Protein AF-A0A2N9JI98-F1 (afdb_monomer)

Sequence (64 aa):
MTARRSASSRPPTSSSTATPPLGFQEDAALDDGDIWATSFAIQDWTPAVEEQVTGLLHRALGKA

Mean predicted aligned error: 13.48 Å

pLDDT: mean 74.19, std 14.51, range [41.69, 96.94]

Radius of gyration: 21.86 Å; Cα contacts (8 Å, |Δi|>4): 33; chains: 1; bounding box: 26×58×56 Å

Foldseek 3Di:
DDDDDDDPDDDPPDPPPDQDWDFDDPQFLQPPDPDGDGTGRDPDDDPVVVVVVVVSVCNRVVND

Structure (mmCIF, N/CA/C/O backbone):
data_AF-A0A2N9JI98-F1
#
_entry.id   AF-A0A2N9JI98-F1
#
loop_
_atom_site.group_PDB
_atom_site.id
_atom_site.type_symbol
_atom_site.label_atom_id
_atom_site.label_alt_id
_atom_site.label_comp_id
_atom_site.label_asym_id
_atom_site.label_entity_id
_atom_site.label_seq_id
_atom_site.pdbx_PDB_ins_code
_atom_site.Cartn_x
_atom_site.Cartn_y
_atom_site.Cartn_z
_atom_site.occupancy
_atom_site.B_iso_or_equiv
_atom_site.auth_seq_id
_atom_site.auth_comp_id
_atom_site.auth_asym_id
_atom_site.auth_atom_id
_atom_site.pdbx_PDB_model_num
ATOM 1 N N . MET A 1 1 ? 18.776 47.372 38.883 1.00 41.69 1 MET A N 1
ATOM 2 C CA . MET A 1 1 ? 17.657 47.618 37.945 1.00 41.69 1 MET A CA 1
ATOM 3 C C . MET A 1 1 ? 17.751 46.605 36.815 1.00 41.69 1 MET A C 1
ATOM 5 O O . MET A 1 1 ? 18.824 46.422 36.261 1.00 41.69 1 MET A O 1
ATOM 9 N N . THR A 1 2 ? 16.666 45.869 36.603 1.00 41.88 2 THR A N 1
ATOM 10 C CA . THR A 1 2 ? 16.594 44.519 36.019 1.00 41.88 2 THR A CA 1
ATOM 11 C C . THR A 1 2 ? 16.508 44.518 34.487 1.00 41.88 2 THR A C 1
ATOM 13 O O . THR A 1 2 ? 15.866 45.382 33.896 1.00 41.88 2 THR A O 1
ATOM 16 N N . ALA A 1 3 ? 17.140 43.524 33.854 1.00 50.91 3 ALA A N 1
ATOM 17 C CA . ALA A 1 3 ? 17.178 43.295 32.409 1.00 50.91 3 ALA A CA 1
ATOM 18 C C . ALA A 1 3 ? 15.800 42.947 31.808 1.00 50.91 3 ALA A C 1
ATOM 20 O O . ALA A 1 3 ? 15.076 42.107 32.342 1.00 50.91 3 ALA A O 1
ATOM 21 N N . ARG A 1 4 ? 15.465 43.528 30.646 1.00 53.44 4 ARG A N 1
ATOM 22 C CA . ARG A 1 4 ? 14.257 43.202 29.868 1.00 53.44 4 ARG A CA 1
ATOM 23 C C . ARG A 1 4 ? 14.616 42.278 28.700 1.00 53.44 4 ARG A C 1
ATOM 25 O O . ARG A 1 4 ? 14.960 42.740 27.616 1.00 53.44 4 ARG A O 1
ATOM 32 N N . ARG A 1 5 ? 14.519 40.961 28.908 1.00 53.91 5 ARG A N 1
ATOM 33 C CA . ARG A 1 5 ? 14.449 39.984 27.808 1.00 53.91 5 ARG A CA 1
ATOM 34 C C . ARG A 1 5 ? 13.077 40.117 27.146 1.00 53.91 5 ARG A C 1
ATOM 36 O O . ARG A 1 5 ? 12.064 39.782 27.749 1.00 53.91 5 ARG A O 1
ATOM 43 N N . SER A 1 6 ? 13.044 40.624 25.917 1.00 54.28 6 SER A N 1
ATOM 44 C CA . SER A 1 6 ? 11.849 40.573 25.070 1.00 54.28 6 SER A CA 1
ATOM 45 C C . SER A 1 6 ? 11.764 39.176 24.455 1.00 54.28 6 SER A C 1
ATOM 47 O O . SER A 1 6 ? 12.480 38.880 23.504 1.00 54.28 6 SER A O 1
ATOM 49 N N . ALA A 1 7 ? 10.935 38.301 25.020 1.00 56.44 7 ALA A N 1
ATOM 50 C CA . ALA A 1 7 ? 10.569 37.036 24.393 1.00 56.44 7 ALA A CA 1
ATOM 51 C C . ALA A 1 7 ? 9.269 37.248 23.605 1.00 56.44 7 ALA A C 1
ATOM 53 O O . ALA A 1 7 ? 8.194 37.381 24.185 1.00 56.44 7 ALA A O 1
ATOM 54 N N . SER A 1 8 ? 9.383 37.327 22.279 1.00 60.12 8 SER A N 1
ATOM 55 C CA . SER A 1 8 ? 8.239 37.314 21.367 1.00 60.12 8 SER A CA 1
ATOM 56 C C . SER A 1 8 ? 7.693 35.884 21.305 1.00 60.12 8 SER A C 1
ATOM 58 O O . SER A 1 8 ? 8.249 35.034 20.613 1.00 60.12 8 SER A O 1
ATOM 60 N N . SER A 1 9 ? 6.662 35.584 22.100 1.00 58.47 9 SER A N 1
ATOM 61 C CA . SER A 1 9 ? 5.958 34.296 22.044 1.00 58.47 9 SER A CA 1
ATOM 62 C C . SER A 1 9 ? 5.022 34.281 20.844 1.00 58.47 9 SER A C 1
ATOM 64 O O . SER A 1 9 ? 3.915 34.810 20.901 1.00 58.47 9 SER A O 1
ATOM 66 N N . ARG A 1 10 ? 5.463 33.664 19.748 1.00 61.72 10 ARG A N 1
ATOM 67 C CA . ARG A 1 10 ? 4.569 33.237 18.670 1.00 61.72 10 ARG A CA 1
ATOM 68 C C . ARG A 1 10 ? 4.123 31.804 19.003 1.00 61.72 10 ARG A C 1
ATOM 70 O O . ARG A 1 10 ? 5.001 30.975 19.243 1.00 61.72 10 ARG A O 1
ATOM 77 N N . PRO A 1 11 ? 2.817 31.494 19.080 1.00 63.84 11 PRO A N 1
ATOM 78 C CA . PRO A 1 11 ? 2.380 30.134 19.380 1.00 63.84 11 PRO A CA 1
ATOM 79 C C . PRO A 1 11 ? 2.796 29.193 18.235 1.00 63.84 11 PRO A C 1
ATOM 81 O O . PRO A 1 11 ? 2.671 29.585 17.070 1.00 63.84 11 PRO A O 1
ATOM 84 N N . PRO A 1 12 ? 3.277 27.968 18.513 1.00 58.59 12 PRO A N 1
ATOM 85 C CA . PRO A 1 12 ? 3.479 26.970 17.474 1.00 58.59 12 PRO A CA 1
ATOM 86 C C . PRO A 1 12 ? 2.108 26.453 17.022 1.00 58.59 12 PRO A C 1
ATOM 88 O O . PRO A 1 12 ? 1.577 25.486 17.557 1.00 58.59 12 PRO A O 1
ATOM 91 N N . THR A 1 13 ? 1.487 27.112 16.046 1.00 67.38 13 THR A N 1
ATOM 92 C CA . THR A 1 13 ? 0.355 26.522 15.327 1.00 67.38 13 THR A CA 1
ATOM 93 C C . THR A 1 13 ? 0.903 25.510 14.331 1.00 67.38 13 THR A C 1
ATOM 95 O O . THR A 1 13 ? 1.406 25.918 13.287 1.00 67.38 13 THR A O 1
ATOM 98 N N . SER A 1 14 ? 0.827 24.216 14.648 1.00 55.47 14 SER A N 1
ATOM 99 C CA . SER A 1 14 ? 0.645 23.119 13.679 1.00 55.47 14 SER A CA 1
ATOM 100 C C . SER A 1 14 ? 0.435 21.794 14.420 1.00 55.47 14 SER A C 1
ATOM 102 O O . SER A 1 14 ? 1.317 20.944 14.460 1.00 55.47 14 SER A O 1
ATOM 104 N N . SER A 1 15 ? -0.745 21.599 15.008 1.00 56.62 15 SER A N 1
ATOM 105 C CA . SER A 1 15 ? -1.251 20.249 15.292 1.00 56.62 15 SER A CA 1
ATOM 106 C C . SER A 1 15 ? -2.191 19.882 14.147 1.00 56.62 15 SER A C 1
ATOM 108 O O . SER A 1 15 ? -3.403 20.030 14.259 1.00 56.62 15 SER A O 1
ATOM 110 N N . SER A 1 16 ? -1.623 19.529 12.992 1.00 58.69 16 SER A N 1
ATOM 111 C CA . SER A 1 16 ? -2.421 19.082 11.849 1.00 58.69 16 SER A CA 1
ATOM 112 C C . SER A 1 16 ? -2.757 17.604 12.041 1.00 58.69 16 SER A C 1
ATOM 114 O O . SER A 1 16 ? -1.934 16.738 11.759 1.00 58.69 16 SER A O 1
ATOM 116 N N . THR A 1 17 ? -3.953 17.315 12.560 1.00 69.81 17 THR A N 1
ATOM 117 C CA . THR A 1 17 ? -4.532 15.961 12.649 1.00 69.81 17 THR A CA 1
ATOM 118 C C . THR A 1 17 ? -5.028 15.518 11.268 1.00 69.81 17 THR A C 1
ATOM 120 O O . THR A 1 17 ? -6.212 15.271 11.066 1.00 69.81 17 THR A O 1
ATOM 123 N N . ALA A 1 18 ? -4.142 15.501 10.276 1.00 73.69 18 ALA A N 1
ATOM 124 C CA . ALA A 1 18 ? -4.436 14.947 8.963 1.00 73.69 18 ALA A CA 1
ATOM 125 C C . ALA A 1 18 ? -3.753 13.585 8.871 1.00 73.69 18 ALA A C 1
ATOM 127 O O . ALA A 1 18 ? -2.544 13.506 9.074 1.00 73.69 18 ALA A O 1
ATOM 128 N N . THR A 1 19 ? -4.512 12.527 8.584 1.00 67.56 19 THR A N 1
ATOM 129 C CA . THR A 1 19 ? -3.947 11.210 8.272 1.00 67.56 19 THR A CA 1
ATOM 130 C C . THR A 1 19 ? -3.193 11.336 6.949 1.00 67.56 19 THR A C 1
ATOM 132 O O . THR A 1 19 ? -3.840 11.545 5.918 1.00 67.56 19 THR A O 1
ATOM 135 N N . PRO A 1 20 ? -1.850 11.289 6.943 1.00 67.88 20 PRO A N 1
ATOM 136 C CA . PRO A 1 20 ? -1.111 11.411 5.699 1.00 67.88 20 PRO A CA 1
ATOM 137 C C . PRO A 1 20 ? -1.422 10.194 4.813 1.00 67.88 20 PRO A C 1
ATOM 139 O O . PRO A 1 20 ? -1.505 9.075 5.328 1.00 67.88 20 PRO A O 1
ATOM 142 N N . PRO A 1 21 ? -1.624 10.384 3.499 1.00 75.81 21 PRO A N 1
ATOM 143 C CA . PRO A 1 21 ? -1.800 9.263 2.588 1.00 75.81 21 PRO A CA 1
ATOM 144 C C . PRO A 1 21 ? -0.508 8.442 2.512 1.00 75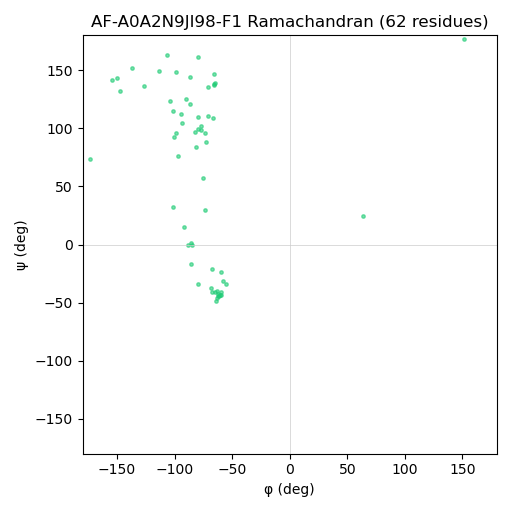.81 21 PRO A C 1
ATOM 146 O O . PRO A 1 21 ? 0.595 8.988 2.585 1.00 75.81 21 PRO A O 1
ATOM 149 N N . LEU A 1 22 ? -0.641 7.130 2.331 1.00 78.62 22 LEU A N 1
ATOM 150 C CA . LEU A 1 22 ? 0.484 6.267 1.991 1.00 78.62 22 LEU A CA 1
ATOM 151 C C . LEU A 1 22 ? 0.753 6.418 0.491 1.00 78.62 22 LEU A C 1
ATOM 153 O O . LEU A 1 22 ? -0.074 5.988 -0.312 1.00 78.62 22 LEU A O 1
ATOM 157 N N . GLY A 1 23 ? 1.872 7.048 0.131 1.00 74.94 23 GLY A N 1
ATOM 158 C CA . GLY A 1 23 ? 2.271 7.290 -1.257 1.00 74.94 23 GLY A CA 1
ATOM 159 C C . GLY A 1 23 ? 3.524 6.522 -1.673 1.00 74.94 23 GLY A C 1
ATOM 160 O O . GLY A 1 23 ? 4.408 6.280 -0.851 1.00 74.94 23 GLY A O 1
ATOM 161 N N . PHE A 1 24 ? 3.599 6.161 -2.952 1.00 76.94 24 PHE A N 1
ATOM 162 C CA . PHE A 1 24 ? 4.765 5.541 -3.583 1.00 76.94 24 PHE A CA 1
ATOM 163 C C . PHE A 1 24 ? 5.589 6.592 -4.345 1.00 76.94 24 PHE A C 1
ATOM 165 O O . PHE A 1 24 ? 5.049 7.589 -4.826 1.00 76.94 24 PHE A O 1
ATOM 172 N N . GLN A 1 25 ? 6.909 6.398 -4.404 1.00 76.56 25 GLN A N 1
ATOM 173 C CA . GLN A 1 25 ? 7.828 7.256 -5.164 1.00 76.56 25 GLN A CA 1
ATOM 174 C C . GLN A 1 25 ? 7.801 6.910 -6.659 1.00 76.56 25 GLN A C 1
ATOM 176 O O . GLN A 1 25 ? 7.383 5.816 -7.021 1.00 76.56 25 GLN A O 1
ATOM 181 N N . GLU A 1 26 ? 8.278 7.833 -7.499 1.00 68.19 26 GLU A N 1
ATOM 182 C CA . GLU A 1 26 ? 8.321 7.695 -8.967 1.00 68.19 26 GLU A CA 1
ATOM 183 C C . GLU A 1 26 ? 9.146 6.499 -9.466 1.00 68.19 26 GLU A C 1
ATOM 185 O O . GLU A 1 26 ? 8.897 6.001 -10.552 1.00 68.19 26 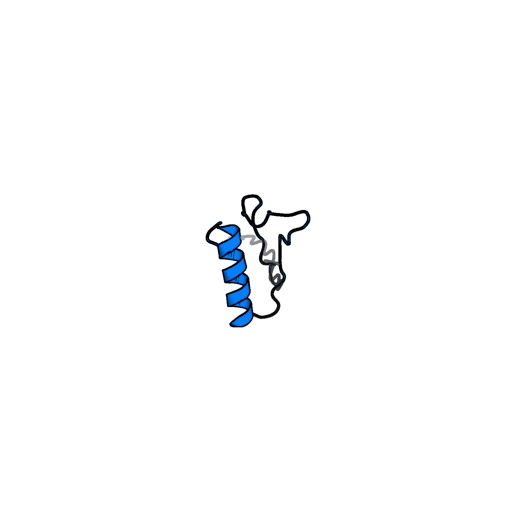GLU A O 1
ATOM 190 N N . ASP A 1 27 ? 10.097 6.010 -8.667 1.00 70.75 27 ASP A N 1
ATOM 191 C CA . ASP A 1 27 ? 10.930 4.853 -9.017 1.00 70.75 27 ASP A CA 1
ATOM 192 C C . ASP A 1 27 ? 10.292 3.497 -8.649 1.00 70.75 27 ASP A C 1
ATOM 194 O O . ASP A 1 27 ? 10.927 2.448 -8.784 1.00 70.75 27 ASP A O 1
ATOM 198 N N . ALA A 1 28 ? 9.074 3.482 -8.097 1.00 73.62 28 ALA A N 1
ATOM 199 C CA . ALA A 1 28 ? 8.422 2.241 -7.695 1.00 73.62 28 ALA A CA 1
ATOM 200 C C . ALA A 1 28 ? 7.989 1.429 -8.924 1.00 73.62 28 ALA A C 1
ATOM 202 O O . ALA A 1 28 ? 7.330 1.944 -9.817 1.00 73.62 28 ALA A O 1
ATOM 203 N N . ALA A 1 29 ? 8.231 0.114 -8.922 1.00 72.94 29 ALA A N 1
ATOM 204 C CA . ALA A 1 29 ? 7.766 -0.791 -9.983 1.00 72.94 29 ALA A CA 1
ATOM 205 C C . ALA A 1 29 ? 6.245 -1.067 -9.921 1.00 72.94 29 ALA A C 1
ATOM 207 O O . ALA A 1 29 ? 5.775 -2.151 -10.251 1.00 72.94 29 ALA A O 1
ATOM 208 N N . LEU A 1 30 ? 5.461 -0.106 -9.424 1.00 70.06 30 LEU A N 1
ATOM 209 C CA . LEU A 1 30 ? 3.999 -0.168 -9.406 1.00 70.06 30 LEU A CA 1
ATOM 210 C C . LEU A 1 30 ? 3.386 0.320 -10.731 1.00 70.06 30 LEU A C 1
ATOM 212 O O . LEU A 1 30 ? 2.167 0.286 -10.899 1.00 70.06 30 LEU A O 1
ATOM 216 N N . ASP A 1 31 ? 4.259 0.719 -11.653 1.00 67.12 31 ASP A N 1
ATOM 217 C CA . ASP A 1 31 ? 3.974 1.483 -12.855 1.00 67.12 31 ASP A CA 1
ATOM 218 C C . ASP A 1 31 ? 3.698 0.616 -14.106 1.00 67.12 31 ASP A C 1
ATOM 220 O O . ASP A 1 31 ? 3.687 1.081 -15.246 1.00 67.12 31 ASP A O 1
ATOM 224 N N . ASP A 1 32 ? 3.446 -0.679 -13.928 1.00 64.38 32 ASP A N 1
ATOM 225 C CA . ASP A 1 32 ? 3.150 -1.589 -15.036 1.00 64.38 32 ASP A CA 1
ATOM 226 C C . ASP A 1 32 ? 1.670 -1.493 -15.470 1.00 64.38 32 ASP A C 1
ATOM 228 O O . ASP A 1 32 ? 0.824 -2.288 -15.050 1.00 64.38 32 ASP A O 1
ATOM 232 N N . GLY A 1 33 ? 1.335 -0.519 -16.329 1.00 68.88 33 GLY A N 1
ATOM 233 C CA . GLY A 1 33 ? 0.030 -0.436 -17.008 1.00 68.88 33 GLY A CA 1
ATOM 234 C C . GLY A 1 33 ? -0.439 0.979 -17.374 1.00 68.88 33 GLY A C 1
ATOM 235 O O . GLY A 1 33 ? 0.204 1.968 -17.046 1.00 68.88 33 GLY A O 1
ATOM 236 N N . ASP A 1 34 ? -1.596 1.083 -18.043 1.00 70.50 34 ASP A N 1
ATOM 237 C CA . ASP A 1 34 ? -2.176 2.370 -18.481 1.00 70.50 34 ASP A CA 1
ATOM 238 C C . ASP A 1 34 ? -2.658 3.268 -17.319 1.00 70.50 34 ASP A C 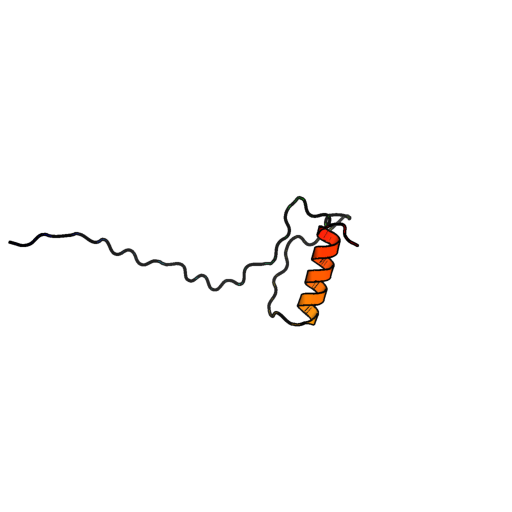1
ATOM 240 O O . ASP A 1 34 ? -2.840 4.474 -17.497 1.00 70.50 34 ASP A O 1
ATOM 244 N N . ILE A 1 35 ? -2.916 2.690 -16.136 1.00 63.03 35 ILE A N 1
ATOM 245 C CA . ILE A 1 35 ? -3.369 3.391 -14.923 1.00 63.03 35 ILE A CA 1
ATOM 246 C C . ILE A 1 35 ? -2.795 2.685 -13.691 1.00 63.03 35 ILE A C 1
ATOM 248 O O . ILE A 1 35 ? -2.966 1.475 -13.537 1.00 63.03 35 ILE A O 1
ATOM 252 N N . TRP A 1 36 ? -2.225 3.451 -12.760 1.00 71.25 36 TRP A N 1
ATOM 253 C CA . TRP A 1 36 ? -1.756 2.955 -11.467 1.00 71.25 36 TRP A CA 1
ATOM 254 C C . TRP A 1 36 ? -2.133 3.906 -10.322 1.00 71.25 36 TRP A C 1
ATOM 256 O O . TRP A 1 36 ? -2.284 5.116 -10.502 1.00 71.25 36 TRP A O 1
ATOM 266 N N . ALA A 1 37 ? -2.293 3.361 -9.116 1.00 73.19 37 ALA A N 1
ATOM 267 C CA . ALA A 1 37 ? -2.602 4.143 -7.923 1.00 73.19 37 ALA A CA 1
ATOM 268 C C . ALA A 1 37 ? -1.312 4.506 -7.169 1.00 73.19 37 ALA A C 1
ATOM 270 O O . ALA A 1 37 ? -0.656 3.641 -6.597 1.00 73.19 37 ALA A O 1
ATOM 271 N N . THR A 1 38 ? -0.963 5.795 -7.149 1.00 78.25 38 THR A N 1
ATOM 272 C CA . THR A 1 38 ? 0.269 6.309 -6.518 1.00 78.25 38 THR A CA 1
ATOM 273 C C . THR A 1 38 ? 0.121 6.603 -5.028 1.00 78.25 38 THR A C 1
ATOM 275 O O . THR A 1 38 ? 1.121 6.784 -4.333 1.00 78.25 38 THR A O 1
ATOM 278 N N . SER A 1 39 ? -1.106 6.715 -4.513 1.00 82.38 39 SER A N 1
ATOM 279 C CA . SER A 1 39 ? -1.366 7.024 -3.106 1.00 82.38 39 SER A CA 1
ATOM 280 C C . SER A 1 39 ? -2.717 6.502 -2.636 1.00 82.38 39 SER A C 1
ATOM 282 O O . SER A 1 39 ? -3.714 6.605 -3.349 1.00 82.38 39 SER A O 1
ATOM 284 N N . PHE A 1 40 ? -2.759 6.008 -1.399 1.00 85.88 40 PHE A N 1
ATOM 285 C CA . PHE A 1 40 ? -3.971 5.511 -0.751 1.00 85.88 40 PHE A CA 1
ATOM 286 C C . PHE A 1 40 ? -4.186 6.191 0.602 1.00 85.88 40 PHE A C 1
ATOM 288 O O . PHE A 1 40 ? -3.258 6.337 1.400 1.00 85.88 40 PHE A O 1
AT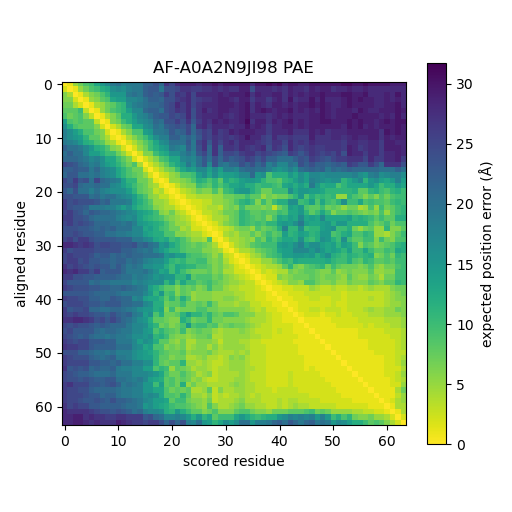OM 295 N N . ALA A 1 41 ? -5.428 6.581 0.887 1.00 87.56 41 ALA A N 1
ATOM 296 C CA . ALA A 1 41 ? -5.829 7.003 2.223 1.00 87.56 41 ALA A CA 1
ATOM 297 C C . ALA A 1 41 ? -6.249 5.772 3.033 1.00 87.56 41 ALA A C 1
ATOM 299 O O . ALA A 1 41 ? -7.181 5.064 2.652 1.00 87.56 41 ALA A O 1
ATOM 300 N N . ILE A 1 42 ? -5.570 5.524 4.152 1.00 88.75 42 ILE A N 1
ATOM 301 C CA . ILE A 1 42 ? -5.896 4.422 5.059 1.00 88.75 42 ILE A CA 1
ATOM 302 C C . ILE A 1 42 ? -6.667 4.994 6.244 1.00 88.75 42 ILE A C 1
ATOM 304 O O . ILE A 1 42 ? -6.140 5.797 7.011 1.00 88.75 42 ILE A O 1
ATOM 308 N N . GLN A 1 43 ? -7.930 4.593 6.373 1.00 90.50 43 GLN A N 1
ATOM 309 C CA . GLN A 1 43 ? -8.805 5.063 7.446 1.00 90.50 43 GLN A CA 1
ATOM 310 C C . GLN A 1 43 ? -8.553 4.330 8.772 1.00 90.50 43 GLN A C 1
ATOM 312 O O . GLN A 1 43 ? -8.687 4.945 9.829 1.00 90.50 43 GLN A O 1
ATOM 317 N N . ASP A 1 44 ? -8.201 3.042 8.707 1.00 93.06 44 ASP A N 1
ATOM 318 C CA . ASP A 1 44 ? -7.921 2.171 9.853 1.00 93.06 44 ASP A CA 1
ATOM 319 C C . ASP A 1 44 ? -6.892 1.092 9.462 1.00 93.06 44 ASP A C 1
ATOM 321 O O . ASP A 1 44 ? -6.902 0.612 8.323 1.00 93.06 44 ASP A O 1
ATOM 325 N N . TRP A 1 45 ? -5.997 0.727 10.384 1.00 92.50 45 TRP A N 1
ATOM 326 C CA . TRP A 1 45 ? -4.954 -0.275 10.153 1.00 92.50 45 TRP A CA 1
ATOM 327 C C . TRP A 1 45 ? -5.372 -1.635 10.719 1.00 92.50 45 TRP A C 1
ATOM 329 O O . TRP A 1 45 ? -5.170 -1.935 11.896 1.00 92.50 45 TRP A O 1
ATOM 339 N N . THR A 1 46 ? -5.932 -2.479 9.854 1.00 96.25 46 THR A N 1
ATOM 340 C CA . THR A 1 46 ? -6.352 -3.848 10.189 1.00 96.25 46 THR A CA 1
ATOM 341 C C . THR A 1 46 ? -5.401 -4.882 9.573 1.00 96.25 46 THR A C 1
ATOM 343 O O . THR A 1 46 ? -4.711 -4.562 8.604 1.00 96.25 46 THR A O 1
ATOM 346 N N . PRO A 1 47 ? -5.398 -6.148 10.038 1.00 96.94 47 PRO A N 1
ATOM 347 C CA . PRO A 1 47 ? -4.564 -7.196 9.438 1.00 96.94 47 PRO A CA 1
ATOM 348 C C . PRO A 1 47 ? -4.792 -7.379 7.929 1.00 96.94 47 PRO A C 1
ATOM 350 O O . PRO A 1 47 ? -3.856 -7.631 7.180 1.00 96.94 47 PRO A O 1
ATOM 353 N N . A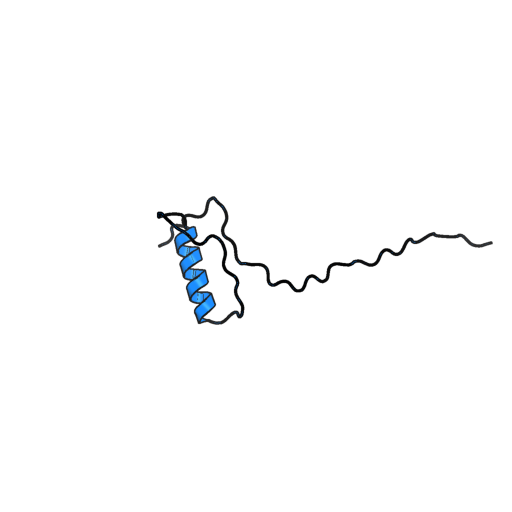LA A 1 48 ? -6.028 -7.186 7.457 1.00 94.31 48 ALA A N 1
ATOM 354 C CA . ALA A 1 48 ? -6.342 -7.250 6.032 1.00 94.31 48 ALA A CA 1
ATOM 355 C C . ALA A 1 48 ? -5.720 -6.085 5.239 1.00 94.31 48 ALA A C 1
ATOM 357 O O . ALA A 1 48 ? -5.276 -6.272 4.109 1.00 94.31 48 ALA A O 1
ATOM 358 N N . VAL A 1 49 ? -5.677 -4.883 5.826 1.00 94.94 49 VAL A N 1
ATOM 359 C CA . VAL A 1 49 ? -5.006 -3.721 5.220 1.00 94.94 49 VAL A CA 1
ATOM 360 C C . VAL A 1 49 ? -3.498 -3.952 5.168 1.00 94.94 49 VAL A C 1
ATOM 362 O O . VAL A 1 49 ? -2.876 -3.664 4.150 1.00 94.94 49 VAL A O 1
ATOM 365 N N . GLU A 1 50 ? -2.921 -4.528 6.220 1.00 94.88 50 GLU A N 1
ATOM 366 C CA . GLU A 1 50 ? -1.497 -4.860 6.271 1.00 94.88 50 GLU A CA 1
ATOM 367 C C . GLU A 1 50 ? -1.085 -5.850 5.173 1.00 94.88 50 GLU A C 1
ATOM 369 O O . GLU A 1 50 ? -0.086 -5.618 4.489 1.00 94.88 50 GLU A O 1
ATOM 374 N N . GLU A 1 51 ? -1.873 -6.903 4.926 1.00 95.31 51 GLU A N 1
ATOM 375 C CA . GLU A 1 51 ? -1.610 -7.828 3.816 1.00 95.31 51 GLU 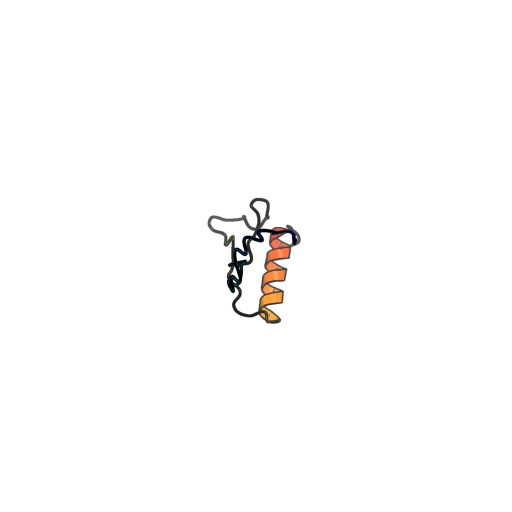A CA 1
ATOM 376 C C . GLU A 1 51 ? -1.678 -7.133 2.450 1.00 95.31 51 GLU A C 1
ATOM 378 O O . GLU A 1 51 ? -0.807 -7.350 1.603 1.00 95.31 51 GLU A O 1
ATOM 383 N N . GLN A 1 52 ? -2.664 -6.255 2.233 1.00 91.62 52 GLN A N 1
ATOM 384 C CA . GLN A 1 52 ? -2.769 -5.499 0.980 1.00 91.62 52 GLN A CA 1
ATOM 385 C C . GLN A 1 52 ? -1.572 -4.567 0.773 1.00 91.62 52 GLN A C 1
ATOM 387 O O . GLN A 1 52 ? -0.983 -4.557 -0.309 1.00 91.62 52 GLN A O 1
ATOM 392 N N . VAL A 1 53 ? -1.174 -3.820 1.807 1.00 91.81 53 VAL A N 1
ATOM 393 C CA . VAL A 1 53 ? -0.009 -2.925 1.750 1.00 91.81 53 VAL A CA 1
ATOM 394 C C . VAL A 1 53 ? 1.275 -3.720 1.513 1.00 91.81 53 VAL A C 1
ATOM 396 O O . VAL A 1 53 ? 2.105 -3.316 0.700 1.00 91.81 53 VAL A O 1
ATOM 399 N N . THR A 1 54 ? 1.421 -4.881 2.151 1.00 92.94 54 THR A N 1
ATOM 400 C CA . THR A 1 54 ? 2.568 -5.775 1.951 1.00 92.94 54 THR A CA 1
ATOM 401 C C . THR A 1 54 ? 2.625 -6.277 0.508 1.00 92.94 54 THR A C 1
ATOM 403 O O . THR A 1 54 ? 3.676 -6.209 -0.126 1.00 92.94 54 THR A O 1
ATOM 406 N N . GLY A 1 55 ? 1.493 -6.691 -0.067 1.00 90.56 55 GLY A N 1
ATOM 407 C CA . GLY A 1 55 ? 1.414 -7.076 -1.478 1.00 90.56 55 GLY A CA 1
ATOM 408 C C . GLY A 1 55 ? 1.806 -5.942 -2.433 1.00 90.56 55 GLY A C 1
ATOM 409 O O . GLY A 1 55 ? 2.541 -6.172 -3.395 1.00 90.56 55 GLY A O 1
ATOM 410 N N . LEU A 1 56 ? 1.376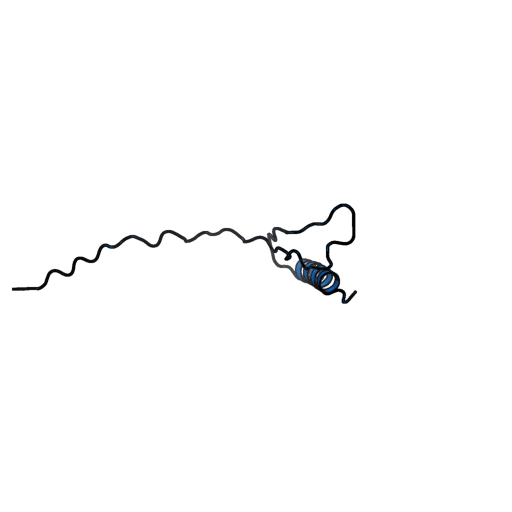 -4.709 -2.145 1.00 87.81 56 LEU A N 1
ATOM 411 C CA . LEU A 1 56 ? 1.775 -3.525 -2.912 1.00 87.81 56 LEU A CA 1
ATOM 412 C C . LEU A 1 56 ? 3.280 -3.242 -2.786 1.00 87.81 56 LEU A C 1
ATOM 414 O O . LEU A 1 56 ? 3.925 -2.959 -3.790 1.00 87.81 56 LEU A O 1
ATOM 418 N N . LEU A 1 57 ? 3.860 -3.392 -1.592 1.00 88.00 57 LEU A N 1
ATOM 419 C CA . LEU A 1 57 ? 5.305 -3.272 -1.363 1.00 88.00 57 LEU A CA 1
ATOM 420 C C . LEU A 1 57 ? 6.105 -4.317 -2.147 1.00 88.00 57 LEU A C 1
ATOM 422 O O . LEU A 1 57 ? 7.110 -3.977 -2.765 1.00 88.00 57 LEU A O 1
ATOM 426 N N . HIS A 1 58 ? 5.669 -5.577 -2.162 1.00 89.75 58 HIS A N 1
ATOM 427 C CA . HIS A 1 58 ? 6.338 -6.627 -2.934 1.00 89.75 58 HIS A CA 1
ATOM 428 C C . HIS A 1 58 ? 6.364 -6.311 -4.429 1.00 89.75 58 HIS A C 1
ATOM 430 O O . HIS A 1 58 ? 7.413 -6.454 -5.058 1.00 89.75 58 HIS A O 1
ATOM 436 N N . ARG A 1 59 ? 5.244 -5.827 -4.977 1.00 84.06 59 ARG A N 1
ATOM 437 C CA . ARG A 1 59 ? 5.160 -5.382 -6.375 1.00 84.06 59 ARG A CA 1
ATOM 438 C C . ARG A 1 59 ? 6.055 -4.175 -6.635 1.00 84.06 59 ARG A C 1
ATOM 440 O O . ARG A 1 59 ? 6.871 -4.228 -7.542 1.00 84.06 59 ARG A O 1
ATOM 447 N N . ALA A 1 60 ? 5.988 -3.154 -5.779 1.00 84.81 60 ALA A N 1
ATOM 448 C CA . ALA A 1 60 ? 6.821 -1.956 -5.886 1.00 84.81 60 ALA A CA 1
ATOM 449 C C . ALA A 1 60 ? 8.329 -2.268 -5.857 1.00 84.81 60 ALA A C 1
ATOM 451 O O . ALA A 1 60 ? 9.116 -1.569 -6.489 1.00 84.81 60 ALA A O 1
ATOM 452 N N . LEU A 1 61 ? 8.733 -3.321 -5.137 1.00 85.94 61 LEU A N 1
ATOM 453 C CA . LEU A 1 61 ? 10.119 -3.789 -5.054 1.00 85.94 61 LEU A CA 1
ATOM 454 C C . LEU A 1 61 ? 10.506 -4.798 -6.151 1.00 85.94 61 LEU A C 1
ATOM 456 O O . LEU A 1 61 ? 11.635 -5.290 -6.127 1.00 85.94 61 LEU A O 1
ATOM 460 N N . GLY A 1 62 ? 9.592 -5.170 -7.055 1.00 77.38 62 GLY A N 1
ATOM 461 C CA . GLY A 1 62 ? 9.830 -6.205 -8.067 1.00 77.38 62 GLY 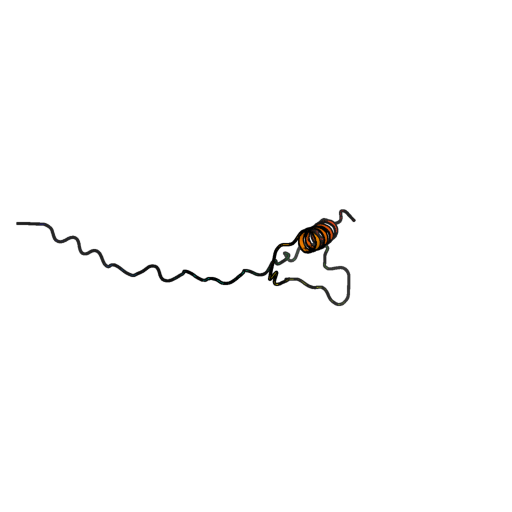A CA 1
ATOM 462 C C . GLY A 1 62 ? 10.073 -7.603 -7.481 1.00 77.38 62 GLY A C 1
ATOM 463 O O . GLY A 1 62 ? 10.739 -8.427 -8.100 1.00 77.38 62 GLY A O 1
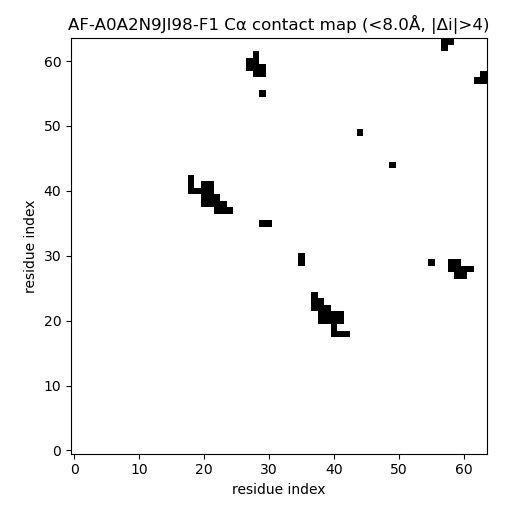ATOM 464 N N . LYS A 1 63 ? 9.576 -7.869 -6.265 1.00 65.31 63 LYS A N 1
ATOM 465 C CA . LYS A 1 63 ? 9.703 -9.149 -5.537 1.00 65.31 63 LYS A CA 1
ATOM 466 C C . LYS A 1 63 ? 8.430 -10.000 -5.624 1.00 65.31 63 LYS A C 1
ATOM 468 O O . LYS A 1 63 ? 8.087 -10.669 -4.646 1.00 65.31 63 LYS A O 1
ATOM 473 N N . ALA A 1 64 ? 7.713 -9.899 -6.740 1.00 57.53 64 ALA A N 1
ATOM 474 C CA . ALA A 1 64 ? 6.526 -10.701 -7.032 1.00 57.53 64 ALA A CA 1
ATOM 475 C C . ALA A 1 64 ? 6.905 -12.100 -7.539 1.00 57.53 64 ALA A C 1
ATOM 477 O O . ALA A 1 64 ? 7.901 -12.205 -8.289 1.00 57.53 64 ALA A O 1
#

Secondary structure (DSSP, 8-state):
---------------------EE--TT-TT--SS----EE--SS--HHHHHHHHHHHHHHTT--

Organism: NCBI:txid75385

Solvent-accessible surface area (backbone atoms only — not comparable to full-atom values): 4493 Å² total; per-residue (Å²): 138,84,86,84,83,84,77,85,83,73,81,88,86,74,87,75,91,64,84,75,59,57,65,64,63,94,86,38,56,59,67,85,61,100,74,68,83,57,61,45,80,74,93,70,93,43,75,71,50,50,52,52,53,50,54,51,49,30,35,30,69,68,66,113